Protein AF-A0A940JLP2-F1 (afdb_monomer)

Mean predicted aligned error: 8.34 Å

Radius of gyration: 15.65 Å; Cα contacts (8 Å, |Δi|>4): 51; chains: 1; bounding box: 32×23×48 Å

Structure (mmCIF, N/CA/C/O backbone):
data_AF-A0A940JLP2-F1
#
_entry.id   AF-A0A940JLP2-F1
#
loop_
_atom_site.group_PDB
_atom_site.id
_atom_site.type_symbol
_atom_site.label_atom_id
_atom_site.label_alt_id
_atom_site.label_comp_id
_atom_site.label_asym_id
_atom_site.label_entity_id
_atom_site.label_seq_id
_atom_site.pdbx_PDB_ins_code
_atom_site.Cartn_x
_atom_site.Cartn_y
_atom_site.Cartn_z
_atom_site.occupancy
_atom_site.B_iso_or_equiv
_atom_site.auth_seq_id
_atom_site.auth_comp_id
_atom_site.auth_asym_id
_atom_site.auth_atom_id
_atom_site.pdbx_PDB_model_num
ATOM 1 N N . MET A 1 1 ? -9.662 -11.974 -8.116 1.00 49.50 1 MET A N 1
ATOM 2 C CA . MET A 1 1 ? -8.337 -11.343 -7.971 1.00 49.50 1 MET A CA 1
ATOM 3 C C . MET A 1 1 ? -8.546 -9.876 -7.709 1.00 49.50 1 MET A C 1
ATOM 5 O O . MET A 1 1 ? -9.161 -9.200 -8.533 1.00 49.50 1 MET A O 1
ATOM 9 N N . ALA A 1 2 ? -8.114 -9.411 -6.544 1.00 62.88 2 ALA A N 1
ATOM 10 C CA . ALA A 1 2 ? -8.022 -7.989 -6.284 1.00 62.88 2 ALA A CA 1
ATOM 11 C C . ALA A 1 2 ? -6.874 -7.410 -7.125 1.00 62.88 2 ALA A C 1
ATOM 13 O O . ALA A 1 2 ? -5.928 -8.108 -7.482 1.00 62.88 2 ALA A O 1
ATOM 14 N N . ILE A 1 3 ? -6.943 -6.117 -7.446 1.00 61.69 3 ILE A N 1
ATOM 15 C CA . ILE A 1 3 ? -5.843 -5.422 -8.134 1.00 61.69 3 ILE A CA 1
ATOM 16 C C . ILE A 1 3 ? -4.543 -5.538 -7.316 1.00 61.69 3 ILE A C 1
ATOM 18 O O . ILE A 1 3 ? -3.479 -5.635 -7.909 1.00 61.69 3 ILE A O 1
ATOM 22 N N . GLY A 1 4 ? -4.635 -5.596 -5.980 1.00 58.28 4 GLY A N 1
ATOM 23 C CA . GLY A 1 4 ? -3.491 -5.813 -5.087 1.00 58.28 4 GLY A CA 1
ATOM 24 C C . GLY A 1 4 ? -2.721 -7.102 -5.387 1.00 58.28 4 GLY A C 1
ATOM 25 O O . GLY A 1 4 ? -1.510 -7.037 -5.543 1.00 58.28 4 GLY A O 1
ATOM 26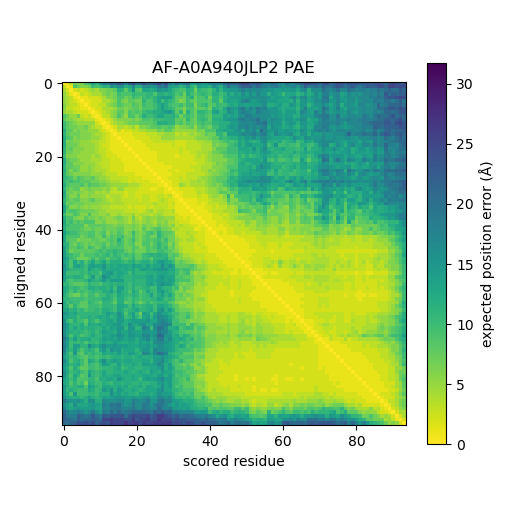 N N . ASP A 1 5 ? -3.417 -8.224 -5.586 1.00 60.06 5 ASP A N 1
ATOM 27 C CA . ASP A 1 5 ? -2.788 -9.527 -5.866 1.00 60.06 5 ASP A CA 1
ATOM 28 C C . ASP A 1 5 ? -2.012 -9.508 -7.196 1.00 60.06 5 ASP A C 1
ATOM 30 O O . ASP A 1 5 ? -0.911 -10.038 -7.316 1.00 60.06 5 ASP A O 1
ATOM 34 N N . ILE A 1 6 ? -2.576 -8.852 -8.218 1.00 64.88 6 ILE A N 1
ATOM 35 C CA . ILE A 1 6 ? -1.928 -8.695 -9.532 1.00 64.88 6 ILE A CA 1
ATOM 36 C C . ILE A 1 6 ? -0.687 -7.805 -9.408 1.00 64.88 6 ILE A C 1
ATOM 38 O O . ILE A 1 6 ? 0.329 -8.052 -10.060 1.00 64.88 6 ILE A O 1
ATOM 42 N N . MET A 1 7 ? -0.763 -6.778 -8.559 1.00 66.44 7 MET A N 1
ATOM 43 C CA . MET A 1 7 ? 0.349 -5.872 -8.305 1.00 66.44 7 MET A CA 1
ATOM 44 C C . MET A 1 7 ? 1.501 -6.571 -7.577 1.00 66.44 7 MET A C 1
ATOM 46 O O . MET A 1 7 ? 2.642 -6.409 -8.003 1.00 66.44 7 MET A O 1
ATOM 50 N N . GLU A 1 8 ? 1.204 -7.376 -6.559 1.00 62.78 8 GLU A N 1
ATOM 51 C CA . GLU A 1 8 ? 2.176 -8.161 -5.787 1.00 62.78 8 GLU A CA 1
ATOM 52 C C . GLU A 1 8 ? 2.923 -9.169 -6.673 1.00 62.78 8 GLU A C 1
ATOM 54 O O . GLU A 1 8 ? 4.152 -9.179 -6.721 1.00 62.78 8 GLU A O 1
ATOM 59 N N . ILE A 1 9 ? 2.194 -9.926 -7.502 1.00 64.25 9 ILE A N 1
ATOM 60 C CA . ILE A 1 9 ? 2.790 -10.868 -8.466 1.00 64.25 9 ILE A CA 1
ATOM 61 C C . ILE A 1 9 ? 3.683 -10.135 -9.481 1.00 64.25 9 ILE A C 1
ATOM 63 O O . ILE A 1 9 ? 4.715 -10.654 -9.908 1.00 64.25 9 ILE A O 1
ATOM 67 N N . SER A 1 10 ? 3.307 -8.911 -9.866 1.00 65.88 10 SER A N 1
ATOM 68 C CA . SER A 1 10 ? 4.070 -8.105 -10.824 1.00 65.88 10 SER A CA 1
ATOM 69 C C . SER A 1 10 ? 5.272 -7.367 -10.219 1.00 65.88 10 SER A C 1
ATOM 71 O O . SER A 1 10 ? 6.112 -6.871 -10.972 1.00 65.88 10 SER A O 1
ATOM 73 N N . ALA A 1 11 ? 5.376 -7.278 -8.887 1.00 63.94 11 ALA A N 1
ATOM 74 C CA . ALA A 1 11 ? 6.402 -6.487 -8.206 1.00 63.94 11 ALA A CA 1
ATOM 75 C C . ALA A 1 11 ? 7.818 -7.046 -8.422 1.00 63.94 11 ALA A C 1
ATOM 77 O O . ALA A 1 11 ? 8.766 -6.274 -8.559 1.00 63.94 11 ALA A O 1
ATOM 78 N N . ASN A 1 12 ? 7.934 -8.370 -8.553 1.00 67.19 12 ASN A N 1
ATOM 79 C CA . ASN A 1 12 ? 9.199 -9.080 -8.768 1.00 67.19 12 ASN A CA 1
ATOM 80 C C . ASN A 1 12 ? 9.561 -9.276 -10.250 1.00 67.19 12 ASN A C 1
ATOM 82 O O . ASN A 1 12 ? 10.533 -9.965 -10.566 1.00 67.19 12 ASN A O 1
ATOM 86 N N . LEU A 1 13 ? 8.790 -8.702 -11.179 1.00 77.06 13 LEU A N 1
ATOM 87 C CA . LEU A 1 13 ? 9.083 -8.841 -12.601 1.00 77.06 13 LEU A CA 1
ATOM 88 C C . LEU A 1 13 ? 10.252 -7.934 -13.020 1.00 77.06 13 LEU A C 1
ATOM 90 O O . LEU A 1 13 ? 10.272 -6.748 -12.679 1.00 77.06 13 LEU A O 1
ATOM 94 N N . PRO A 1 14 ? 11.203 -8.445 -13.825 1.00 77.12 14 PRO A N 1
ATOM 95 C CA . PRO A 1 14 ? 12.244 -7.620 -14.424 1.00 77.12 14 PRO A CA 1
ATOM 96 C C . PRO A 1 14 ? 11.648 -6.489 -15.271 1.00 77.12 14 PRO A C 1
ATOM 98 O O . PRO A 1 14 ? 10.624 -6.667 -15.931 1.00 77.12 14 PRO A O 1
ATOM 101 N N . ALA A 1 15 ? 12.334 -5.346 -15.343 1.00 73.19 15 ALA A N 1
ATOM 102 C CA . ALA A 1 15 ? 11.864 -4.177 -16.096 1.00 73.19 15 ALA A CA 1
ATOM 103 C C . ALA A 1 15 ? 11.530 -4.485 -17.572 1.00 73.19 15 ALA A C 1
ATOM 105 O O . ALA A 1 15 ? 10.559 -3.957 -18.112 1.00 73.19 15 ALA A O 1
ATOM 106 N N . ALA A 1 16 ? 12.294 -5.379 -18.210 1.00 78.75 16 ALA A N 1
ATOM 107 C CA . ALA A 1 16 ? 12.038 -5.828 -19.580 1.00 78.75 16 ALA A CA 1
ATOM 108 C C . ALA A 1 16 ? 10.704 -6.584 -19.719 1.00 78.75 16 ALA A C 1
ATOM 110 O O . ALA A 1 16 ? 10.004 -6.442 -20.721 1.00 78.75 16 ALA A O 1
ATOM 111 N N . GLU A 1 17 ? 10.326 -7.349 -18.697 1.00 79.50 17 GLU A N 1
ATOM 112 C CA . GLU A 1 17 ? 9.087 -8.121 -18.680 1.00 79.50 17 GLU A CA 1
ATOM 113 C C . GLU A 1 17 ? 7.876 -7.227 -18.391 1.00 79.50 17 GLU A C 1
ATOM 115 O O . GLU A 1 17 ? 6.837 -7.362 -19.038 1.00 79.50 17 GLU A O 1
ATOM 120 N N . ILE A 1 18 ? 8.036 -6.233 -17.510 1.00 82.12 18 ILE A N 1
ATOM 121 C CA . ILE A 1 18 ? 7.031 -5.182 -17.295 1.00 82.12 18 ILE A CA 1
ATOM 122 C C . ILE A 1 18 ? 6.764 -4.428 -18.602 1.00 82.12 18 ILE A C 1
ATOM 124 O O . ILE A 1 18 ? 5.607 -4.249 -18.974 1.00 82.12 18 ILE A O 1
ATOM 128 N N . ALA A 1 19 ? 7.812 -4.041 -19.337 1.00 80.69 19 ALA A N 1
ATOM 129 C CA . ALA A 1 19 ? 7.668 -3.353 -20.620 1.00 80.69 19 ALA A CA 1
ATOM 130 C C . ALA A 1 19 ? 6.929 -4.210 -21.663 1.00 80.69 19 ALA A C 1
ATOM 132 O O . ALA A 1 19 ? 6.083 -3.698 -22.399 1.00 80.69 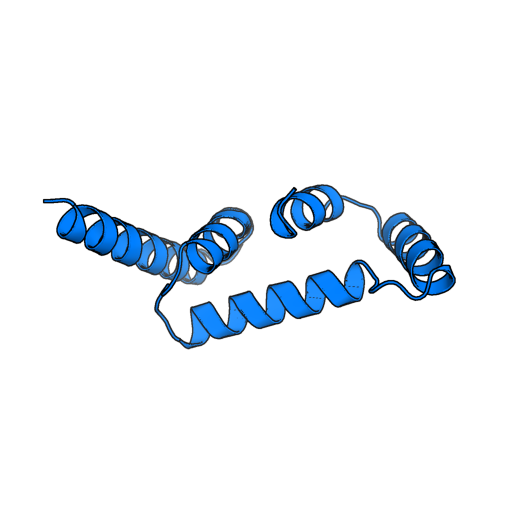19 ALA A O 1
ATOM 133 N N . ARG A 1 20 ? 7.198 -5.522 -21.697 1.00 88.19 20 ARG A N 1
ATOM 134 C CA . ARG A 1 20 ? 6.504 -6.472 -22.577 1.00 88.19 20 ARG A CA 1
ATOM 135 C C . ARG A 1 20 ? 5.013 -6.566 -22.253 1.00 88.19 20 ARG A C 1
ATOM 137 O O . ARG A 1 20 ? 4.184 -6.542 -23.162 1.00 88.19 20 ARG A O 1
ATOM 144 N N . ILE A 1 21 ? 4.664 -6.655 -20.970 1.00 84.81 21 ILE A N 1
ATOM 145 C CA . ILE A 1 21 ? 3.266 -6.727 -20.532 1.00 84.81 21 ILE A CA 1
ATOM 146 C C . ILE A 1 21 ? 2.550 -5.395 -20.782 1.00 84.81 21 ILE A C 1
ATOM 148 O O . ILE A 1 21 ? 1.425 -5.389 -21.279 1.00 84.81 21 ILE A O 1
ATOM 152 N N . ASP A 1 22 ? 3.206 -4.267 -20.511 1.00 83.62 22 ASP A N 1
ATOM 153 C CA . ASP A 1 22 ? 2.661 -2.937 -20.783 1.00 83.62 22 ASP A CA 1
ATOM 154 C C . ASP A 1 22 ? 2.364 -2.740 -22.275 1.00 83.62 22 ASP A C 1
ATOM 156 O O . ASP A 1 22 ? 1.287 -2.244 -22.608 1.00 83.62 22 ASP A O 1
ATOM 160 N N . ALA A 1 23 ? 3.255 -3.183 -23.170 1.00 86.31 23 ALA A N 1
ATOM 161 C CA . ALA A 1 23 ? 3.020 -3.160 -24.614 1.00 86.31 23 ALA A CA 1
ATOM 162 C C . ALA A 1 23 ? 1.805 -4.020 -25.003 1.00 86.31 23 ALA A C 1
ATOM 164 O O . ALA A 1 23 ? 0.908 -3.551 -25.702 1.00 86.31 23 ALA A O 1
ATOM 165 N N . HIS A 1 24 ? 1.713 -5.239 -24.467 1.00 88.44 24 HIS A N 1
ATOM 166 C CA . HIS A 1 24 ? 0.604 -6.156 -24.737 1.00 88.44 24 HIS A CA 1
ATOM 167 C C . HIS A 1 24 ? -0.762 -5.618 -24.272 1.00 88.44 24 HIS A C 1
ATOM 169 O O . HIS A 1 24 ? -1.788 -5.846 -24.924 1.00 88.44 24 HIS A O 1
ATOM 175 N N . LEU A 1 25 ? -0.787 -4.910 -23.139 1.00 84.88 25 LEU A N 1
ATOM 176 C CA . LEU A 1 25 ? -1.982 -4.252 -22.608 1.00 84.88 25 LEU A CA 1
ATOM 177 C C . LEU A 1 25 ? -2.339 -3.003 -23.420 1.00 84.88 25 LEU A C 1
ATOM 179 O O . LEU A 1 25 ? -3.513 -2.796 -23.734 1.00 84.88 25 LEU A O 1
ATOM 183 N N . ALA A 1 26 ? -1.340 -2.208 -23.809 1.00 85.12 26 ALA A N 1
ATOM 184 C CA . ALA A 1 26 ? -1.530 -1.007 -24.615 1.00 85.12 26 ALA A CA 1
ATOM 185 C C . ALA A 1 26 ? -2.104 -1.329 -26.004 1.00 85.12 26 ALA A C 1
ATOM 187 O O . ALA A 1 26 ? -3.048 -0.672 -26.434 1.00 85.12 26 ALA A O 1
ATOM 188 N N . GLU A 1 27 ? -1.622 -2.391 -26.658 1.00 91.56 27 GLU A N 1
ATOM 189 C CA . GLU A 1 27 ? -2.169 -2.907 -27.927 1.00 91.56 27 GLU A CA 1
ATOM 190 C C . GLU A 1 27 ? -3.665 -3.251 -27.840 1.00 91.56 27 GLU A C 1
ATOM 192 O O . GLU A 1 27 ? -4.383 -3.213 -28.837 1.00 91.56 27 GLU A O 1
ATOM 197 N N . ARG A 1 28 ? -4.152 -3.572 -26.636 1.00 89.12 28 ARG A N 1
ATOM 198 C CA . ARG A 1 28 ? -5.554 -3.914 -26.355 1.00 89.12 28 ARG A CA 1
ATOM 199 C C . ARG A 1 28 ? -6.362 -2.732 -25.819 1.00 89.12 28 ARG A C 1
ATOM 201 O O . ARG A 1 28 ? -7.497 -2.928 -25.393 1.00 89.12 28 ARG A O 1
ATOM 208 N N . ASN A 1 29 ? -5.803 -1.518 -25.827 1.00 84.19 29 ASN A N 1
ATOM 209 C CA . ASN A 1 29 ? -6.382 -0.324 -25.200 1.00 84.19 29 ASN A CA 1
ATOM 210 C C . ASN A 1 29 ? -6.727 -0.518 -23.710 1.00 84.19 29 ASN A C 1
ATOM 212 O O . ASN A 1 29 ? -7.633 0.128 -23.178 1.00 84.19 29 ASN A O 1
ATOM 216 N N . LEU A 1 30 ? -6.005 -1.404 -23.020 1.00 82.00 30 LEU A N 1
ATOM 217 C CA . LEU A 1 30 ? -6.156 -1.628 -21.588 1.00 82.00 30 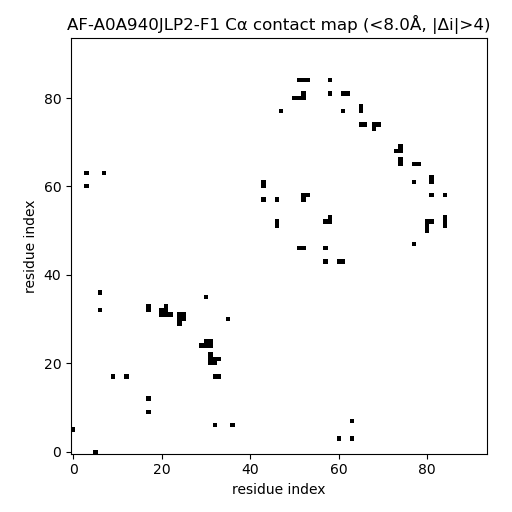LEU A CA 1
ATOM 218 C C . LEU A 1 30 ? -5.184 -0.732 -20.805 1.00 82.00 30 LEU A C 1
ATOM 220 O O . LEU A 1 30 ? -4.125 -0.355 -21.317 1.00 82.00 30 LEU A O 1
ATOM 224 N N . PRO A 1 31 ? -5.503 -0.374 -19.547 1.00 75.12 31 PRO A N 1
ATOM 225 C CA . PRO A 1 31 ? -4.537 0.287 -18.682 1.00 75.12 31 PRO A CA 1
ATOM 226 C C . PRO A 1 31 ? -3.299 -0.603 -18.505 1.00 75.12 31 PRO A C 1
ATOM 228 O O . PRO A 1 31 ? -3.422 -1.807 -18.306 1.00 75.12 31 PRO A O 1
ATOM 231 N N . THR A 1 32 ? -2.110 -0.010 -18.570 1.00 83.00 32 THR A N 1
ATOM 232 C CA . THR A 1 32 ? -0.846 -0.738 -18.402 1.00 83.00 32 THR A CA 1
ATOM 233 C C . THR A 1 32 ? -0.569 -1.045 -16.927 1.00 83.00 32 THR A C 1
ATOM 235 O O . THR A 1 32 ? -1.092 -0.348 -16.047 1.00 83.00 32 THR A O 1
ATOM 238 N N . LEU A 1 33 ? 0.276 -2.040 -16.630 1.00 78.81 33 LEU A N 1
ATOM 239 C CA . LEU A 1 33 ? 0.667 -2.369 -15.255 1.00 78.81 33 LEU A CA 1
ATOM 240 C C . LEU A 1 33 ? 1.329 -1.170 -14.584 1.00 78.81 33 LEU A C 1
ATOM 242 O O . LEU A 1 33 ? 0.955 -0.817 -13.468 1.00 78.81 33 LEU A O 1
ATOM 246 N N . SER A 1 34 ? 2.225 -0.467 -15.283 1.00 73.44 34 SER A N 1
ATOM 247 C CA . SER A 1 34 ? 2.859 0.749 -14.752 1.00 73.44 34 SER A CA 1
ATOM 248 C C . SER A 1 34 ? 1.832 1.815 -14.360 1.00 73.44 34 SER A C 1
ATOM 250 O O . SER A 1 34 ? 1.940 2.439 -13.302 1.00 73.44 34 SER A O 1
ATOM 252 N N . ARG A 1 35 ? 0.781 2.004 -15.166 1.00 76.50 35 ARG A N 1
ATOM 253 C CA . ARG A 1 35 ? -0.276 2.986 -14.885 1.00 76.50 35 ARG A CA 1
ATOM 254 C C . ARG A 1 35 ? -1.178 2.548 -13.731 1.00 76.50 35 ARG A C 1
ATOM 256 O O . ARG A 1 35 ? -1.576 3.386 -12.917 1.00 76.50 35 ARG A O 1
ATOM 263 N N . MET A 1 36 ? -1.489 1.256 -13.641 1.00 77.44 36 MET A N 1
ATOM 264 C CA . MET A 1 36 ? -2.220 0.684 -12.506 1.00 77.44 36 MET A CA 1
ATOM 265 C C . MET A 1 36 ? -1.420 0.836 -11.206 1.00 77.44 36 MET A C 1
ATOM 267 O O . MET A 1 36 ? -1.966 1.314 -10.212 1.00 77.44 36 MET A O 1
ATOM 271 N N . ARG A 1 37 ? -0.115 0.552 -11.248 1.00 75.75 37 ARG A N 1
ATOM 272 C CA . ARG A 1 37 ? 0.839 0.693 -10.141 1.00 75.75 37 ARG A CA 1
ATOM 273 C C . ARG A 1 37 ? 0.916 2.123 -9.625 1.00 75.75 37 ARG A C 1
ATOM 275 O O . ARG A 1 37 ? 0.737 2.361 -8.435 1.00 75.75 37 ARG A O 1
ATOM 282 N N . TRP A 1 38 ? 1.077 3.090 -10.526 1.00 71.00 38 TRP A N 1
ATOM 283 C CA . TRP A 1 38 ? 1.053 4.515 -10.188 1.00 71.00 38 TRP A CA 1
ATOM 284 C C . TRP A 1 38 ? -0.258 4.939 -9.524 1.00 71.00 38 TRP A C 1
ATOM 286 O O . TRP A 1 38 ? -0.255 5.659 -8.525 1.00 71.00 38 TRP A O 1
ATOM 296 N N . ARG A 1 39 ? -1.399 4.479 -10.051 1.00 74.62 39 ARG A N 1
ATOM 297 C CA . ARG A 1 39 ? -2.714 4.788 -9.476 1.00 74.62 39 ARG A CA 1
ATOM 298 C C . ARG A 1 39 ? -2.901 4.149 -8.097 1.00 74.62 39 ARG A C 1
ATOM 300 O O . ARG A 1 39 ? -3.512 4.775 -7.231 1.00 74.62 39 ARG A O 1
ATOM 307 N N . PHE A 1 40 ? -2.389 2.936 -7.903 1.00 76.44 40 PHE A N 1
ATOM 308 C CA . PHE A 1 40 ? -2.420 2.219 -6.631 1.00 76.44 40 PHE A CA 1
ATOM 309 C C . PHE A 1 40 ? -1.550 2.916 -5.577 1.00 76.44 40 PHE A C 1
ATOM 311 O O . PHE A 1 40 ? -2.063 3.295 -4.5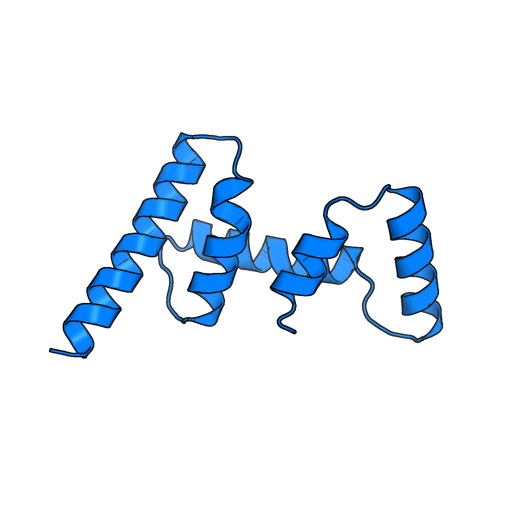25 1.00 76.44 40 PHE A O 1
ATOM 318 N N . LEU A 1 41 ? -0.292 3.227 -5.904 1.00 75.50 41 LEU A N 1
ATOM 319 C CA . LEU A 1 41 ? 0.615 3.979 -5.029 1.00 75.50 41 LEU A CA 1
ATOM 320 C C . LEU A 1 41 ? 0.070 5.376 -4.700 1.00 75.50 41 LEU A C 1
ATOM 322 O O . LEU A 1 41 ? 0.087 5.797 -3.548 1.00 75.50 41 LEU A O 1
ATOM 326 N N . GLY A 1 42 ? -0.511 6.079 -5.676 1.00 81.25 42 GLY A N 1
ATO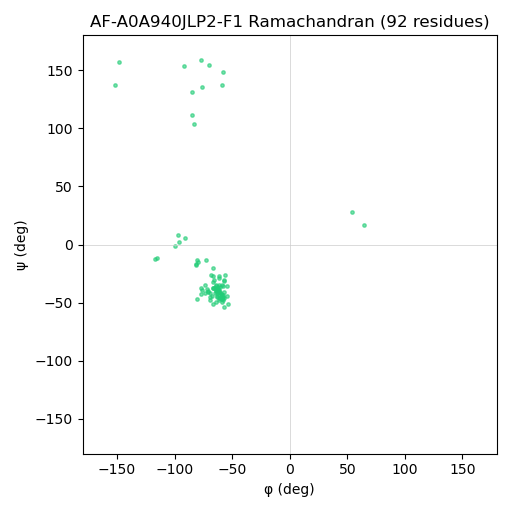M 327 C CA . GLY A 1 42 ? -1.165 7.370 -5.439 1.00 81.25 42 GLY A CA 1
ATOM 328 C C . GLY A 1 42 ? -2.433 7.283 -4.578 1.00 81.25 42 GLY A C 1
ATOM 329 O O . GLY A 1 42 ? -2.875 8.287 -4.014 1.00 81.25 42 GLY A O 1
ATOM 330 N N . ARG A 1 43 ? -3.056 6.103 -4.472 1.00 82.50 43 ARG A N 1
ATOM 331 C CA . ARG A 1 43 ? -4.153 5.850 -3.530 1.00 82.50 43 ARG A CA 1
ATOM 332 C C . ARG A 1 43 ? -3.603 5.578 -2.132 1.00 82.50 43 ARG A C 1
ATOM 334 O O . ARG A 1 43 ? -4.085 6.208 -1.201 1.00 82.50 43 ARG A O 1
ATOM 341 N N . ILE A 1 44 ? -2.583 4.730 -2.009 1.00 82.50 44 ILE A N 1
ATOM 342 C CA . ILE A 1 44 ? -1.865 4.471 -0.751 1.00 82.50 44 ILE A CA 1
ATOM 343 C C . ILE A 1 44 ? -1.359 5.771 -0.136 1.00 82.50 44 ILE A C 1
ATOM 345 O O . ILE A 1 44 ? -1.683 6.072 1.008 1.00 82.50 44 ILE A O 1
ATOM 349 N N . ARG A 1 45 ? -0.653 6.590 -0.919 1.00 85.56 45 ARG A N 1
ATOM 350 C CA . ARG A 1 45 ? -0.118 7.871 -0.458 1.00 85.56 45 ARG A CA 1
ATOM 351 C C . ARG A 1 45 ? -1.206 8.762 0.140 1.00 85.56 45 ARG A C 1
ATOM 353 O O . ARG A 1 45 ? -1.026 9.289 1.227 1.00 85.56 45 ARG A O 1
ATOM 360 N N . ARG A 1 46 ? -2.368 8.859 -0.512 1.00 88.88 46 ARG A N 1
ATOM 361 C CA . ARG A 1 46 ? -3.515 9.619 0.015 1.00 88.88 46 ARG A CA 1
ATOM 362 C C . ARG A 1 46 ? -4.106 9.028 1.294 1.00 88.88 46 ARG A C 1
ATOM 364 O O . ARG A 1 46 ? -4.672 9.774 2.085 1.00 88.88 46 ARG A O 1
ATOM 371 N N . ILE A 1 47 ? -4.038 7.711 1.485 1.00 89.25 47 ILE A N 1
ATOM 372 C CA . ILE A 1 47 ? -4.486 7.061 2.724 1.00 89.25 47 ILE A CA 1
ATOM 373 C C . ILE A 1 47 ? -3.526 7.424 3.865 1.00 89.25 47 ILE A C 1
ATOM 375 O O . ILE A 1 47 ? -3.999 7.821 4.929 1.00 89.25 47 ILE A O 1
ATOM 379 N N . ILE A 1 48 ? -2.212 7.353 3.619 1.00 86.50 48 ILE A N 1
ATOM 380 C CA . ILE A 1 48 ? -1.157 7.706 4.585 1.00 86.50 48 ILE A CA 1
ATOM 381 C C . ILE A 1 48 ? -1.212 9.196 4.936 1.00 86.50 48 ILE A C 1
ATOM 383 O O . ILE A 1 48 ? -1.300 9.536 6.108 1.00 86.50 48 ILE A O 1
ATOM 387 N N . GLU A 1 49 ? -1.267 10.091 3.942 1.00 89.19 49 GLU A N 1
ATOM 388 C CA . GLU A 1 49 ? -1.393 11.547 4.153 1.00 89.19 49 GLU A CA 1
ATOM 389 C C . GLU A 1 49 ? -2.635 11.911 4.981 1.00 89.19 49 GLU A C 1
ATOM 391 O O . GLU A 1 49 ? -2.641 12.886 5.727 1.00 89.19 49 GLU A O 1
ATOM 396 N N . ARG A 1 50 ? -3.699 11.113 4.865 1.00 92.94 50 ARG A N 1
ATOM 397 C CA . ARG A 1 50 ? -4.930 11.273 5.643 1.00 92.94 50 ARG A CA 1
ATOM 398 C C . ARG A 1 50 ? -4.841 10.667 7.050 1.00 92.94 50 ARG A C 1
ATOM 400 O O . ARG A 1 50 ? -5.705 10.960 7.875 1.00 92.94 50 ARG A O 1
ATOM 407 N N . GLY A 1 51 ? -3.880 9.783 7.313 1.00 91.81 51 GLY A N 1
ATOM 408 C CA . GLY A 1 51 ? -3.634 9.170 8.623 1.00 91.81 51 GLY A CA 1
ATOM 409 C C . GLY A 1 51 ? -4.757 8.271 9.153 1.00 91.81 51 GLY A C 1
ATOM 410 O O . GLY A 1 51 ? -4.822 8.004 10.346 1.00 91.81 51 GLY A O 1
ATOM 411 N N . SER A 1 52 ? -5.699 7.831 8.309 1.00 91.69 52 SER A N 1
ATOM 412 C CA . SER A 1 52 ? -6.782 6.935 8.743 1.00 91.69 52 SER A CA 1
ATOM 413 C C . SER A 1 52 ? -7.297 6.036 7.625 1.00 91.69 52 SER A C 1
ATOM 415 O O . SER A 1 52 ? -7.546 6.503 6.512 1.00 91.69 52 SER A O 1
ATOM 417 N N . VAL A 1 53 ? -7.527 4.758 7.935 1.00 92.81 53 VAL A N 1
ATOM 418 C CA . VAL A 1 53 ? -8.209 3.785 7.066 1.00 92.81 53 VAL A CA 1
ATOM 419 C C . VAL A 1 53 ? -9.722 3.902 7.257 1.00 92.81 53 VAL A C 1
ATOM 421 O O . VAL A 1 53 ? -10.206 3.949 8.387 1.00 92.81 53 VAL A O 1
ATOM 424 N N . ARG A 1 54 ? -10.485 3.987 6.160 1.00 90.25 54 ARG A N 1
ATOM 425 C CA . ARG A 1 54 ? -11.945 4.208 6.199 1.00 90.25 54 ARG A CA 1
ATOM 426 C C . ARG A 1 54 ? -12.764 3.065 5.622 1.00 90.25 54 ARG A C 1
ATOM 428 O O . ARG A 1 54 ? -13.982 3.057 5.759 1.00 90.25 54 ARG A O 1
ATOM 435 N N . SER A 1 55 ? -12.121 2.132 4.936 1.00 88.06 55 SER A N 1
ATOM 436 C CA . SER A 1 55 ? -12.795 1.007 4.296 1.00 88.06 55 SER A CA 1
ATOM 437 C C . SER A 1 55 ? -11.895 -0.214 4.282 1.00 88.06 55 SER A C 1
ATOM 439 O O . SER A 1 55 ? -10.672 -0.089 4.276 1.00 88.06 55 SER A O 1
ATOM 441 N N . GLU A 1 56 ? -12.514 -1.382 4.183 1.00 84.31 56 GLU A N 1
ATOM 442 C CA . GLU A 1 56 ? -11.828 -2.668 4.081 1.00 84.31 56 GLU A CA 1
ATOM 443 C C . GLU A 1 56 ? -10.888 -2.719 2.863 1.00 84.31 56 GLU A C 1
ATOM 445 O O . GLU A 1 56 ? -9.768 -3.212 2.938 1.00 84.31 56 GLU A O 1
ATOM 450 N N . THR A 1 57 ? -11.269 -2.088 1.746 1.00 83.75 57 THR A N 1
ATOM 451 C CA . THR A 1 57 ? -10.389 -1.972 0.571 1.00 83.75 57 THR A CA 1
ATOM 452 C C . THR A 1 57 ? -9.112 -1.181 0.864 1.00 83.75 57 THR A C 1
ATOM 454 O O . THR A 1 57 ? -8.052 -1.501 0.335 1.00 83.75 57 THR A O 1
ATOM 457 N N . GLU A 1 58 ? -9.198 -0.122 1.670 1.00 88.25 58 GLU A N 1
ATOM 458 C CA . GLU A 1 58 ? -8.020 0.656 2.069 1.00 88.25 58 GLU A CA 1
ATOM 459 C C . GLU A 1 58 ? -7.167 -0.093 3.096 1.00 88.25 58 GLU A C 1
ATOM 461 O O . GLU A 1 58 ? -5.944 0.001 3.028 1.00 88.25 58 GLU A O 1
ATOM 466 N N . TYR A 1 59 ? -7.803 -0.861 3.986 1.00 87.38 59 TYR A N 1
ATOM 467 C CA . TYR A 1 59 ? -7.123 -1.754 4.921 1.00 87.38 59 TYR A CA 1
ATOM 468 C C . TYR A 1 59 ? -6.250 -2.758 4.164 1.00 87.38 59 TYR A C 1
ATOM 470 O O . TYR A 1 59 ? -5.042 -2.794 4.374 1.00 87.38 59 TYR A O 1
ATOM 478 N N . HIS A 1 60 ? -6.823 -3.492 3.207 1.00 82.81 60 HIS A N 1
ATOM 479 C CA . HIS A 1 60 ? -6.060 -4.454 2.408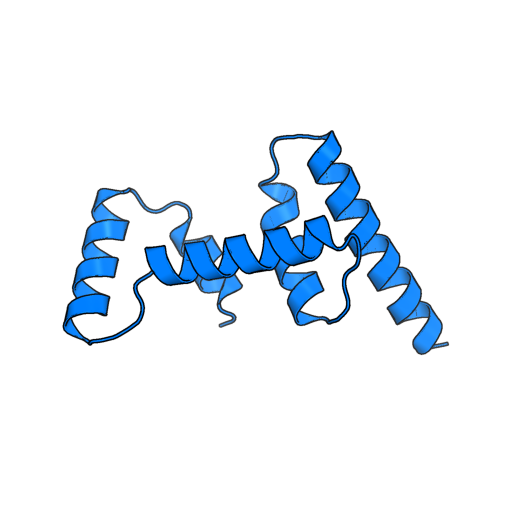 1.00 82.81 60 HIS A CA 1
ATOM 480 C C . HIS A 1 60 ? -4.982 -3.787 1.549 1.00 82.81 60 HIS A C 1
ATOM 482 O O . HIS A 1 60 ? -3.889 -4.323 1.412 1.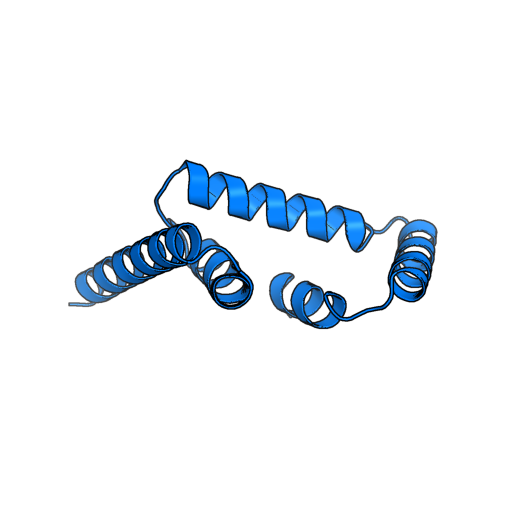00 82.81 60 HIS A O 1
ATOM 488 N N . ALA A 1 61 ? -5.240 -2.591 1.011 1.00 82.88 61 ALA A N 1
ATOM 489 C CA . ALA A 1 61 ? -4.231 -1.870 0.240 1.00 82.88 61 ALA A CA 1
ATOM 490 C C . ALA A 1 61 ? -2.990 -1.503 1.074 1.00 82.88 61 ALA A C 1
ATOM 492 O O . ALA A 1 61 ? -1.885 -1.589 0.551 1.00 82.88 61 ALA A O 1
ATOM 493 N N . LEU A 1 62 ? -3.164 -1.102 2.341 1.00 84.88 62 LEU A N 1
ATOM 494 C CA . LEU A 1 62 ? -2.045 -0.849 3.255 1.00 84.88 62 LEU A CA 1
ATOM 495 C C . LEU A 1 62 ? -1.420 -2.142 3.782 1.00 84.88 62 LEU A C 1
ATOM 497 O O . LEU A 1 62 ? -0.201 -2.233 3.873 1.00 84.88 62 LEU A O 1
ATOM 501 N N . ARG A 1 63 ? -2.234 -3.156 4.095 1.00 83.75 63 ARG A N 1
ATOM 502 C CA . ARG A 1 63 ? -1.745 -4.448 4.586 1.00 83.75 63 ARG A CA 1
ATOM 503 C C . ARG A 1 63 ? -0.825 -5.132 3.579 1.00 83.75 63 ARG A C 1
ATOM 505 O O . ARG A 1 63 ? 0.156 -5.728 3.989 1.00 83.75 63 ARG A O 1
ATOM 512 N N . ASN A 1 64 ? -1.108 -4.995 2.286 1.00 78.31 64 ASN A N 1
ATOM 513 C CA . ASN A 1 64 ? -0.296 -5.596 1.231 1.00 78.31 64 ASN A CA 1
ATOM 514 C C . ASN A 1 64 ? 1.056 -4.903 1.012 1.00 78.31 64 ASN A C 1
ATOM 516 O O . ASN A 1 64 ? 1.875 -5.450 0.292 1.00 78.31 64 ASN A O 1
ATOM 520 N N . ILE A 1 65 ? 1.278 -3.703 1.560 1.00 80.38 65 ILE A N 1
ATOM 521 C CA . ILE A 1 65 ? 2.538 -2.970 1.359 1.00 80.38 65 ILE A CA 1
ATOM 522 C C . ILE A 1 65 ? 3.342 -2.775 2.638 1.00 80.38 65 ILE A C 1
ATOM 524 O O . ILE A 1 65 ? 4.481 -2.342 2.554 1.00 80.38 65 ILE A O 1
ATOM 528 N N . VAL A 1 66 ? 2.768 -3.043 3.816 1.00 82.62 66 VAL A N 1
ATOM 529 C CA . VAL A 1 66 ? 3.418 -2.761 5.109 1.00 82.62 66 VAL A CA 1
ATOM 530 C C . VAL A 1 66 ? 4.725 -3.533 5.292 1.00 82.62 66 VAL A C 1
ATOM 532 O O . VAL A 1 66 ? 5.631 -3.053 5.968 1.00 82.62 66 VAL A O 1
ATOM 535 N N . ASP A 1 67 ? 4.837 -4.705 4.669 1.00 75.50 67 ASP A N 1
ATOM 536 C CA . ASP A 1 67 ? 6.049 -5.525 4.701 1.00 75.50 67 ASP A CA 1
ATOM 537 C C . ASP A 1 67 ? 7.110 -5.065 3.689 1.00 75.50 67 ASP A C 1
ATOM 539 O O . ASP A 1 67 ? 8.281 -5.384 3.865 1.00 75.50 67 ASP A O 1
ATOM 543 N N . ASP A 1 68 ? 6.723 -4.247 2.704 1.00 74.75 68 ASP A N 1
ATOM 544 C CA . ASP A 1 68 ? 7.612 -3.641 1.703 1.00 74.75 68 ASP A CA 1
ATOM 545 C C . ASP A 1 68 ? 8.054 -2.208 2.084 1.00 74.75 68 ASP A C 1
ATOM 547 O O . ASP A 1 68 ? 8.730 -1.530 1.306 1.00 74.75 68 ASP A O 1
ATOM 551 N N . VAL A 1 69 ? 7.641 -1.688 3.249 1.00 77.44 69 VAL A N 1
ATOM 552 C CA . VAL A 1 69 ? 8.076 -0.365 3.727 1.00 77.44 69 VAL A CA 1
ATOM 553 C C . VAL A 1 69 ? 9.434 -0.493 4.420 1.00 77.44 69 VAL A C 1
ATOM 555 O O . VAL A 1 69 ? 9.508 -0.901 5.575 1.00 77.44 69 VAL A O 1
ATOM 558 N N . ASP A 1 70 ? 10.495 -0.081 3.722 1.00 76.00 70 ASP A N 1
ATOM 559 C CA . ASP A 1 70 ? 11.879 -0.126 4.229 1.00 76.00 70 ASP A CA 1
ATOM 560 C C . ASP A 1 70 ? 12.153 0.851 5.391 1.00 76.00 70 ASP A C 1
ATOM 562 O O . ASP A 1 70 ? 13.060 0.639 6.197 1.00 76.00 70 ASP A O 1
ATOM 566 N N . ASP A 1 71 ? 11.402 1.953 5.474 1.00 84.19 71 ASP A N 1
ATOM 567 C CA . ASP A 1 71 ? 11.535 2.939 6.550 1.00 84.19 71 ASP A CA 1
ATOM 568 C C . ASP A 1 71 ? 10.710 2.508 7.770 1.00 84.19 71 ASP A C 1
ATOM 570 O O . ASP A 1 71 ? 9.479 2.534 7.748 1.00 84.19 71 ASP A O 1
ATOM 574 N N . GLU A 1 72 ? 11.391 2.141 8.856 1.00 84.62 72 GLU A N 1
ATOM 575 C CA . GLU A 1 72 ? 10.759 1.623 10.076 1.00 84.62 72 GLU A CA 1
ATOM 576 C C . GLU A 1 72 ? 9.758 2.611 10.705 1.00 84.62 72 GLU A C 1
ATOM 578 O O . GLU A 1 72 ? 8.718 2.204 11.222 1.00 84.62 72 GLU A O 1
ATOM 583 N N . ALA A 1 73 ? 10.012 3.923 10.628 1.00 85.06 73 ALA A N 1
ATOM 584 C CA . ALA A 1 73 ? 9.093 4.921 11.171 1.00 85.06 73 ALA A CA 1
ATOM 585 C C . ALA A 1 73 ? 7.815 5.023 10.323 1.00 85.06 73 ALA A C 1
ATOM 587 O O . ALA A 1 73 ? 6.710 5.099 10.864 1.00 85.06 73 ALA A O 1
ATOM 588 N N . GLN A 1 74 ? 7.945 4.984 8.994 1.00 81.62 74 GLN A N 1
ATOM 589 C CA . GLN A 1 74 ? 6.79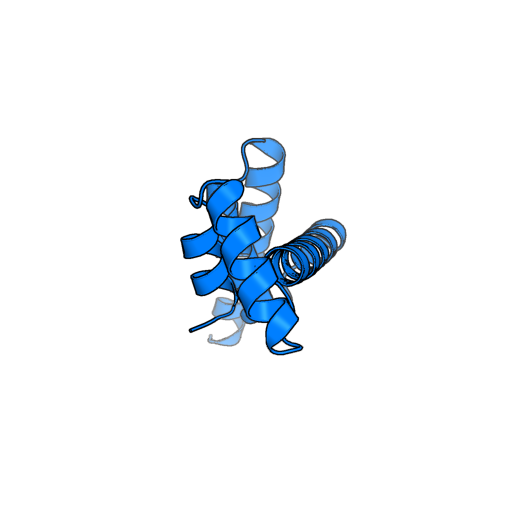8 4.899 8.086 1.00 81.62 74 GLN A CA 1
ATOM 590 C C . GLN A 1 74 ? 6.033 3.589 8.268 1.00 81.62 74 GLN A C 1
ATOM 592 O O . GLN A 1 74 ? 4.801 3.594 8.270 1.00 81.62 74 GLN A O 1
ATOM 597 N N . ARG A 1 75 ? 6.745 2.478 8.465 1.00 86.44 75 ARG A N 1
ATOM 598 C CA . ARG A 1 75 ? 6.142 1.172 8.723 1.00 86.44 75 ARG A CA 1
ATOM 599 C C . ARG A 1 75 ? 5.296 1.201 9.991 1.00 86.44 75 ARG A C 1
ATOM 601 O O . ARG A 1 75 ? 4.140 0.783 9.948 1.00 86.44 75 ARG A O 1
ATOM 608 N N . GLN A 1 76 ? 5.818 1.773 11.076 1.00 90.25 76 GLN A N 1
ATOM 609 C CA . GLN A 1 76 ? 5.077 1.921 12.328 1.00 90.25 76 GLN A CA 1
ATOM 610 C C . GLN A 1 76 ? 3.804 2.762 12.149 1.00 90.25 76 GLN A C 1
ATOM 612 O O . GLN A 1 76 ? 2.744 2.358 12.617 1.00 90.25 76 GLN A O 1
ATOM 617 N N . ILE A 1 77 ? 3.865 3.870 11.400 1.00 89.00 77 ILE A N 1
ATOM 618 C CA . ILE A 1 77 ? 2.678 4.687 11.085 1.00 89.00 77 ILE A CA 1
ATOM 619 C C . ILE A 1 77 ? 1.607 3.848 10.372 1.00 89.00 77 ILE A C 1
ATOM 621 O O . ILE A 1 77 ? 0.424 3.921 10.712 1.00 89.00 77 ILE A O 1
ATOM 625 N N . VAL A 1 78 ? 2.003 3.039 9.386 1.00 89.62 78 VAL A N 1
ATOM 626 C CA . VAL A 1 78 ? 1.072 2.162 8.663 1.00 89.62 78 VAL A CA 1
ATOM 627 C C . VAL A 1 78 ? 0.486 1.096 9.598 1.00 89.62 78 VAL A C 1
ATOM 629 O O . VAL A 1 78 ? -0.724 0.865 9.558 1.00 89.62 78 VAL A O 1
ATOM 632 N N . CYS A 1 79 ? 1.297 0.492 10.470 1.00 91.62 79 CYS A N 1
ATOM 633 C CA . CYS A 1 79 ? 0.839 -0.459 11.488 1.00 91.62 79 CYS A CA 1
ATOM 634 C C . CYS A 1 79 ? -0.193 0.161 12.439 1.00 91.62 79 CYS A C 1
ATOM 636 O O . CYS A 1 79 ? -1.255 -0.427 12.648 1.00 91.62 79 CYS A O 1
ATOM 638 N N . ASP A 1 80 ? 0.066 1.366 12.948 1.00 93.50 80 ASP A N 1
ATOM 639 C CA . ASP A 1 80 ? -0.845 2.079 13.849 1.00 93.50 80 ASP A CA 1
ATOM 640 C C . ASP A 1 80 ? -2.189 2.371 13.163 1.00 93.50 80 ASP A C 1
ATOM 642 O O . ASP A 1 80 ? -3.262 2.201 13.748 1.00 93.50 80 ASP A O 1
ATOM 646 N N . MET A 1 81 ? -2.154 2.756 11.882 1.00 92.62 81 MET A N 1
ATOM 647 C CA . MET A 1 81 ? -3.361 2.981 11.083 1.00 92.62 81 MET A CA 1
ATOM 648 C C . MET A 1 81 ? -4.187 1.704 10.873 1.00 92.62 81 MET A C 1
ATOM 650 O O . MET A 1 81 ? -5.421 1.779 10.855 1.00 92.62 81 MET A O 1
ATOM 654 N N . LEU A 1 82 ? -3.531 0.553 10.687 1.00 93.31 82 LEU A N 1
ATOM 655 C CA . LEU A 1 82 ? -4.188 -0.750 10.549 1.00 93.31 82 LEU A CA 1
ATOM 656 C C . LEU A 1 82 ? -4.818 -1.188 11.878 1.00 93.31 82 LEU A C 1
ATOM 658 O O . LEU A 1 82 ? -6.004 -1.521 11.901 1.00 93.31 82 LEU A O 1
ATOM 662 N N . ALA A 1 83 ? -4.071 -1.097 12.982 1.00 93.56 83 ALA A N 1
ATOM 663 C CA . ALA A 1 83 ? -4.551 -1.438 14.321 1.00 93.56 83 ALA A CA 1
ATOM 664 C C . ALA A 1 83 ? -5.771 -0.591 14.722 1.00 93.56 83 ALA A C 1
ATOM 666 O O . ALA A 1 83 ? -6.805 -1.125 15.122 1.00 93.56 83 ALA A O 1
ATOM 667 N N . ALA A 1 84 ? -5.716 0.727 14.500 1.00 93.06 84 ALA A N 1
ATOM 668 C CA . ALA A 1 84 ? -6.827 1.630 14.800 1.00 93.06 84 ALA A CA 1
ATOM 669 C C . ALA A 1 84 ? -8.108 1.315 13.999 1.00 93.06 84 ALA A C 1
ATOM 671 O O . ALA A 1 84 ? -9.219 1.644 14.430 1.00 93.06 84 ALA A O 1
ATOM 672 N N . TYR A 1 85 ? -7.982 0.719 12.810 1.00 93.31 85 TYR A N 1
ATOM 673 C CA . TYR A 1 85 ? -9.130 0.260 12.028 1.00 93.31 85 TYR A CA 1
ATOM 674 C C . TYR A 1 85 ? -9.708 -1.050 12.577 1.00 93.31 85 TYR A C 1
ATOM 676 O O . TYR A 1 85 ? -10.928 -1.168 12.699 1.00 93.31 85 TYR A O 1
ATOM 684 N N . GLU A 1 86 ? -8.849 -2.001 12.949 1.00 91.81 86 GLU A N 1
ATOM 685 C CA . GLU A 1 86 ? -9.240 -3.282 13.551 1.00 91.81 86 GLU A CA 1
ATOM 686 C C . GLU A 1 86 ? -9.969 -3.083 14.888 1.00 91.81 86 GLU A C 1
ATOM 688 O O . GLU A 1 86 ? -11.035 -3.667 15.105 1.00 91.81 86 GLU A O 1
ATOM 693 N N . GLU A 1 87 ? -9.476 -2.181 15.739 1.00 91.25 87 GLU A N 1
ATOM 694 C CA . GLU A 1 87 ? -10.128 -1.815 17.001 1.00 91.25 87 GLU A CA 1
ATOM 695 C C . GLU A 1 87 ? -11.554 -1.297 16.767 1.00 91.25 87 GLU A C 1
ATOM 697 O O . GLU A 1 87 ? -12.508 -1.788 17.373 1.00 91.25 87 GLU A O 1
ATOM 702 N N . LYS A 1 88 ? -11.739 -0.376 15.813 1.00 88.06 88 LYS A N 1
ATOM 703 C CA . LYS A 1 88 ? -13.069 0.153 15.455 1.00 88.06 88 LYS A CA 1
ATOM 704 C C . LYS A 1 88 ? -13.995 -0.917 14.881 1.00 88.06 88 LYS A C 1
ATOM 706 O O . LYS A 1 88 ? -15.192 -0.922 15.179 1.00 88.06 88 LYS A O 1
ATOM 711 N N . ALA A 1 89 ? -13.459 -1.815 14.057 1.00 84.00 89 ALA A N 1
ATOM 712 C CA . ALA A 1 89 ? -14.226 -2.907 13.470 1.00 84.00 89 ALA A CA 1
ATOM 713 C C . ALA A 1 89 ? -14.698 -3.902 14.544 1.00 84.00 89 ALA A C 1
ATOM 715 O O . ALA A 1 89 ? -15.830 -4.383 14.476 1.00 84.00 89 ALA A O 1
ATOM 716 N N . SER A 1 90 ? -13.862 -4.167 15.553 1.00 79.31 90 SER A N 1
ATOM 717 C CA . SER A 1 90 ? -14.193 -5.043 16.682 1.00 79.31 90 SER A CA 1
ATOM 718 C C . SER A 1 90 ? -15.225 -4.417 17.632 1.00 79.31 90 SER A C 1
ATOM 720 O O . SER A 1 90 ? -16.187 -5.082 18.017 1.00 79.31 90 SER A O 1
ATOM 722 N N . ALA A 1 91 ? -15.112 -3.112 17.904 1.00 76.44 91 ALA A N 1
ATOM 723 C CA . ALA A 1 91 ? -16.054 -2.355 18.729 1.00 76.44 91 ALA A CA 1
ATOM 724 C C . ALA A 1 91 ? -17.456 -2.223 18.106 1.00 76.44 91 ALA A C 1
ATOM 726 O O . ALA A 1 91 ? -18.435 -2.094 18.827 1.00 76.44 91 ALA A O 1
ATOM 727 N N . THR A 1 92 ? -17.572 -2.270 16.775 1.00 70.62 92 THR A N 1
ATOM 728 C CA . THR A 1 92 ? -18.872 -2.199 16.075 1.00 70.62 92 THR A CA 1
ATOM 729 C C . THR A 1 92 ? -19.615 -3.547 16.074 1.00 70.62 92 THR A C 1
ATOM 731 O O . THR A 1 92 ? -20.802 -3.600 15.765 1.00 70.62 92 THR A O 1
ATOM 734 N N . ARG A 1 93 ? -18.926 -4.654 16.390 1.00 59.22 93 ARG A N 1
ATOM 735 C CA . ARG A 1 93 ? -19.499 -6.014 16.441 1.00 59.22 93 ARG A CA 1
ATOM 736 C C . ARG A 1 93 ? -19.855 -6.487 17.859 1.00 59.22 93 ARG A C 1
ATOM 738 O O . ARG A 1 93 ? -20.330 -7.613 17.986 1.00 59.22 93 ARG A O 1
ATOM 745 N N . SER A 1 94 ? -19.598 -5.668 18.881 1.00 50.75 94 SER A N 1
ATOM 746 C CA . SER A 1 94 ? -19.930 -5.932 20.294 1.00 50.75 94 SER A CA 1
ATOM 747 C C . SER A 1 94 ? -21.180 -5.163 20.700 1.00 50.75 94 SER A C 1
ATOM 749 O O . SER A 1 94 ? -21.957 -5.711 21.508 1.00 50.75 94 SER A O 1
#

Foldseek 3Di:
DPLLVVLLVCVPDDPVVLVVQQVVCVVVVHHGSVRSVVVLVVVLVVCLVVLADDDPVNLVSLVSCLVVPPDPVSSVSSVVRNVVVVVVVVVVVD

Nearest PDB structures (foldseek):
  8pv8-assembly1_CR  TM=4.163E-01  e=4.749E+00  Thermochaetoides thermophila DSM 1495
  8pv4-assembly1_CR  TM=4.174E-01  e=8.099E+00  Thermochaetoides thermophila DSM 1495
  2ib0-assembly1_A  TM=3.996E-01  e=5.347E+00  Mycobacterium tuberculosis

Solvent-accessible surface area (backbone atoms only — not comparable to full-atom values): 5470 Å² total; per-residue (Å²): 132,57,72,65,58,59,48,58,70,52,67,80,51,54,71,72,54,50,52,51,51,28,50,61,26,48,79,68,76,41,83,27,61,70,58,52,49,5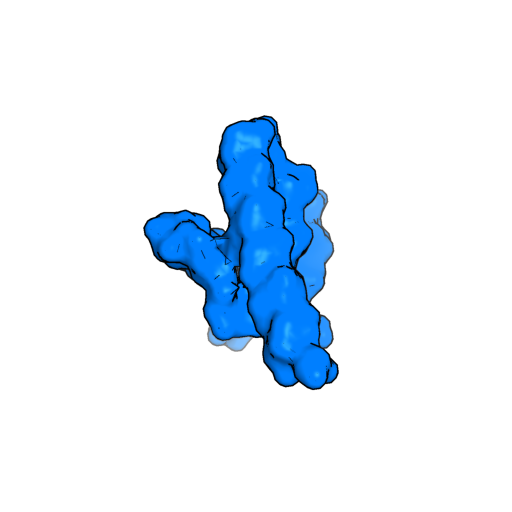2,53,49,52,59,48,51,50,54,38,58,78,64,67,53,56,86,45,71,72,51,44,52,59,48,63,74,40,49,86,73,44,85,50,64,70,61,26,49,55,53,50,52,31,50,51,59,38,51,53,53,57,53,64,72,75,108

pLDDT: mean 80.55, std 10.06, range [49.5, 93.56]

Sequence (94 aa):
MAIGDIMEISANLPAAEIARIDAHLAERNLPTLSRMRWRFLGRIRRIIERGSVRSETEYHALRNIVDDVDDEAQRQIVCDMLAAYEEKASATRS

Secondary structure (DSSP, 8-state):
--HHHHHHHHHTS-HHHHHHHHHHHHTTTPPPHHHHHHHHHHHHHHHHHHT---SHHHHHHHHTTGGG---HHHHHHHHHHHHHHHHHHHHTT-